Protein AF-A0A1X7TDP2-F1 (afdb_monomer)

Mean predicted aligned error: 13.38 Å

pLDDT: mean 70.48, std 20.82, range [27.62, 94.5]

Organism: Amphimedon queenslandica (NCBI:txid400682)

InterPro domains:
  IPR001019 Guanine nucleotide binding protein, alpha subunit [PF00503] (13-156)
  IPR001019 Guanine nucleotide binding protein, alpha subunit [PR00318] (9-24)
  IPR001019 Guanine nucleotide binding protein, alpha subunit [PR00318] (126-148)
  IPR001019 Guanine nucleotide binding protein, alpha subunit [PS51882] (1-156)
  IPR001019 Guanine nucleotide binding protein, alpha subunit [PTHR10218] (13-156)
  IPR001019 Guanine nucleotide binding protein, alpha subunit [SM00275] (8-156)
  IPR011025 G protein alpha subunit, helical insertion [G3DSA:1.10.400.10] (36-139)
  IPR011025 G protein alpha subunit, helical insertion [SSF47895] (34-138)
  IPR027417 P-loop containing nucleoside triphosphate hydrolase [G3DSA:3.40.50.300] (14-156)

Radius of gyration: 19.66 Å; Cα contacts (8 Å, |Δi|>4): 90; chains: 1; bounding box: 43×38×68 Å

Secondary structure (DSSP, 8-state):
-----PPP--S--SS-TTSHHHHHHHHHHHHHHHHHHHHHHHHHHHHHHHHHS-S-TT-HHHHHHHHHHHTT---SSPPHHHHHHHHHHHH-HHHHHHHHTGGGTT--TTHHHHHHTHHHHT-TT----HHHHHHHGGG--S--------------

Foldseek 3Di:
DDDDDPDDPDPPPDDDPDPDVLVVVQVVLLQLLQVVLLVLLLVLLVCLCPPVVPPPPPLVLSVVSVVCVVVVHDCVPPDPSNLVSLLVCLPDPSSVVSVVVCVVPPRDPCNVVSSVCSVLSNDPPRGDDPVSVVSSVPDDPDPPDDDDPPPDDDDD

Sequence (156 aa):
MVSYTPPLSHDMISAGESGKSTFVKQMNVSYTLYPTTFTYMSHVMHIHTHWLHDVDVHNAEAMMLFEITARNQDTDPFTPQLQAAMKRLWLDPGVQYCFKRSSEYQLNDSAKYYLDSIDRIADKRYIPSEQDILRTRVKSTGIVEYEFDKQGLHFR

Nearest PDB structures (foldseek):
  7fii-assembly1_A  TM=7.468E-01  e=2.473E-07  Bos taurus
  7l0s-assembly1_A  TM=7.636E-01  e=1.696E-06  Homo sapiens
  2ihb-assembly1_A  TM=6.510E-01  e=7.376E-07  Homo sapiens
  1got-assembly1_A  TM=7.112E-01  e=5.615E-06  Bos taurus
  1tnd-assembly1_A  TM=7.237E-01  e=8.082E-06  Bos taurus

Structure (mmCIF, N/CA/C/O backbone):
data_AF-A0A1X7TDP2-F1
#
_entry.id   AF-A0A1X7TDP2-F1
#
loop_
_atom_site.group_PDB
_atom_site.id
_atom_site.type_symbol
_atom_site.label_atom_id
_atom_site.label_alt_id
_atom_site.label_comp_id
_atom_site.label_asym_id
_atom_site.label_entity_id
_atom_site.label_seq_id
_atom_site.pdbx_PDB_ins_code
_atom_site.Cartn_x
_atom_site.Cartn_y
_atom_site.Cartn_z
_atom_site.occupancy
_atom_site.B_iso_or_equiv
_atom_site.auth_seq_id
_atom_site.auth_comp_id
_atom_site.auth_asym_id
_atom_site.auth_atom_id
_atom_site.pdbx_PDB_model_num
ATOM 1 N N . MET A 1 1 ? 7.384 27.679 19.284 1.00 35.72 1 MET A N 1
ATOM 2 C CA . MET A 1 1 ? 7.201 26.270 19.689 1.00 35.72 1 MET A CA 1
ATOM 3 C C . MET A 1 1 ? 5.702 26.071 19.842 1.00 35.72 1 MET A C 1
ATOM 5 O O . MET A 1 1 ? 5.141 26.561 20.809 1.00 35.72 1 MET A O 1
ATOM 9 N N . VAL A 1 2 ? 5.022 25.557 18.816 1.00 27.62 2 VAL A N 1
ATOM 10 C CA . VAL A 1 2 ? 3.555 25.437 18.836 1.00 27.62 2 VAL A CA 1
ATOM 11 C C . VAL A 1 2 ? 3.221 24.108 19.502 1.00 27.62 2 VAL A C 1
ATOM 13 O O . VAL A 1 2 ? 3.392 23.051 18.906 1.00 27.62 2 VAL A O 1
ATOM 16 N N . SER A 1 3 ? 2.834 24.168 20.773 1.00 29.78 3 SER A N 1
ATOM 17 C CA . SER A 1 3 ? 2.293 23.039 21.523 1.00 29.78 3 SER A CA 1
ATOM 18 C C . SER A 1 3 ? 0.877 22.753 21.028 1.00 29.78 3 SER A C 1
ATOM 20 O O . SER A 1 3 ? -0.016 23.580 21.204 1.00 29.78 3 SER A O 1
ATOM 22 N N . TYR A 1 4 ? 0.675 21.603 20.394 1.00 30.92 4 TYR A N 1
ATOM 23 C CA . TYR A 1 4 ? -0.656 21.107 20.066 1.00 30.92 4 TYR A CA 1
ATOM 24 C C . TYR A 1 4 ? -1.249 20.438 21.311 1.00 30.92 4 TYR A C 1
ATOM 26 O O . TYR A 1 4 ? -0.819 19.357 21.708 1.00 30.92 4 TYR A O 1
ATOM 34 N N . THR A 1 5 ? -2.206 21.102 21.955 1.00 31.38 5 THR A N 1
ATOM 35 C CA . THR A 1 5 ? -3.048 20.518 23.005 1.00 31.38 5 THR A CA 1
ATOM 36 C C . THR A 1 5 ? -4.290 19.931 22.330 1.00 31.38 5 THR A C 1
ATOM 38 O O . THR A 1 5 ? -5.087 20.701 21.789 1.00 31.38 5 THR A O 1
ATOM 41 N N . PRO A 1 6 ? -4.482 18.600 22.309 1.00 35.19 6 PRO A N 1
ATOM 42 C CA . PRO A 1 6 ? -5.710 18.023 21.775 1.00 35.19 6 PRO A CA 1
ATOM 43 C C . PRO A 1 6 ? -6.911 18.438 22.647 1.00 35.19 6 PRO A C 1
ATOM 45 O O . PRO A 1 6 ? -6.756 18.601 23.862 1.00 35.19 6 PRO A O 1
ATOM 48 N N . PRO A 1 7 ? -8.105 18.636 22.059 1.00 35.66 7 PRO A N 1
ATOM 49 C CA . PRO A 1 7 ? -9.279 19.074 22.801 1.00 35.66 7 PRO A CA 1
ATOM 50 C C . PRO A 1 7 ? -9.675 18.041 23.865 1.00 35.66 7 PRO A C 1
ATOM 52 O O . PRO A 1 7 ? -9.842 16.854 23.582 1.00 35.66 7 PRO A O 1
ATOM 55 N N . LEU A 1 8 ? -9.800 18.527 25.102 1.00 38.62 8 LEU A N 1
ATOM 56 C CA . LEU A 1 8 ? -10.185 17.768 26.286 1.00 38.62 8 LEU A CA 1
ATOM 57 C C . LEU A 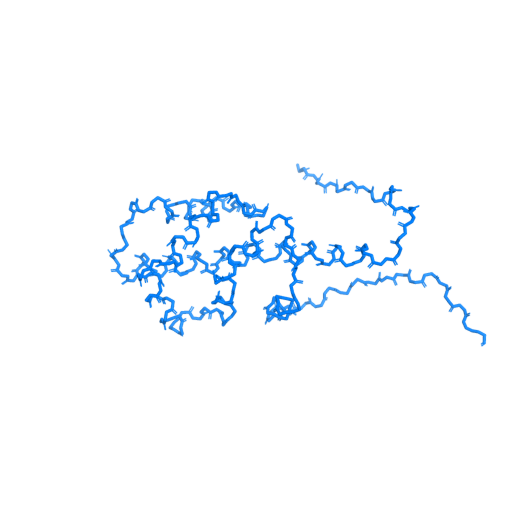1 8 ? -11.554 17.102 26.093 1.00 38.62 8 LEU A C 1
ATOM 59 O O . LEU A 1 8 ? -12.554 17.733 25.756 1.00 38.62 8 LEU A O 1
ATOM 63 N N . SER A 1 9 ? -11.558 15.804 26.360 1.00 46.28 9 SER A N 1
ATOM 64 C CA . SER A 1 9 ? -12.634 14.821 26.285 1.00 46.28 9 SER A CA 1
ATOM 65 C C . SER A 1 9 ? -13.740 15.026 27.330 1.00 46.28 9 SER A C 1
ATOM 67 O O . SER A 1 9 ? -14.020 14.114 28.109 1.00 46.28 9 SER A O 1
ATOM 69 N N . HIS A 1 10 ? -14.349 16.211 27.397 1.00 41.06 10 HIS A N 1
ATOM 70 C CA . HIS A 1 10 ? -15.305 16.527 28.466 1.00 41.06 10 HIS A CA 1
ATOM 71 C C . HIS A 1 10 ? -16.790 16.295 28.119 1.00 41.06 10 HIS A C 1
ATOM 73 O O . HIS A 1 10 ? -17.603 16.232 29.035 1.00 41.06 10 HIS A O 1
ATOM 79 N N . ASP A 1 11 ? -17.141 16.048 26.847 1.00 38.84 11 ASP A N 1
ATOM 80 C CA . ASP A 1 11 ? -18.548 15.989 26.388 1.00 38.84 11 ASP A CA 1
ATOM 81 C C . ASP A 1 11 ? -19.015 14.628 25.831 1.00 38.84 11 ASP A C 1
ATOM 83 O O . ASP A 1 11 ? -19.955 14.555 25.042 1.00 38.84 11 ASP A O 1
ATOM 87 N N . MET A 1 12 ? -18.410 13.506 26.238 1.00 38.12 12 MET A N 1
ATOM 88 C CA . MET A 1 12 ? -18.854 12.176 25.770 1.00 38.12 12 MET A CA 1
ATOM 89 C C . MET A 1 12 ? -19.239 11.188 26.877 1.00 38.12 12 MET A C 1
ATOM 91 O O . MET A 1 12 ? -19.168 9.967 26.697 1.00 38.12 12 MET A O 1
ATOM 95 N N . ILE A 1 13 ? -19.720 11.717 28.005 1.00 45.84 13 ILE A N 1
ATOM 96 C CA . ILE A 1 13 ? -20.329 10.937 29.091 1.00 45.84 13 ILE A CA 1
ATOM 97 C C . ILE A 1 13 ? -21.852 11.133 29.071 1.00 45.84 13 ILE A C 1
ATOM 99 O O . ILE A 1 13 ? -22.451 11.660 29.999 1.00 45.84 13 ILE A O 1
ATOM 103 N N . SER A 1 14 ? -22.513 10.695 28.001 1.00 37.16 14 SER A N 1
ATOM 104 C CA . SER A 1 14 ? -23.880 10.185 28.137 1.00 37.16 14 SER A CA 1
ATOM 105 C C . SER A 1 14 ? -24.145 9.098 27.093 1.00 37.16 14 SER A C 1
ATOM 107 O O . SER A 1 14 ? -23.757 9.226 25.936 1.00 37.16 14 SER A O 1
ATOM 109 N N . ALA A 1 15 ? -24.743 8.001 27.565 1.00 40.19 15 ALA A N 1
ATOM 110 C CA . ALA A 1 15 ? -25.272 6.847 26.832 1.00 40.19 15 ALA A CA 1
ATOM 111 C C . ALA A 1 15 ? -24.300 6.046 25.924 1.00 40.19 15 ALA A C 1
ATOM 113 O O . ALA A 1 15 ? -23.860 6.484 24.867 1.00 40.19 15 ALA A O 1
ATOM 114 N N . GLY A 1 16 ? -24.021 4.793 26.312 1.00 37.09 16 GLY A N 1
ATOM 115 C CA . GLY A 1 16 ? -23.478 3.756 25.420 1.00 37.09 16 GLY A CA 1
ATOM 116 C C . GLY A 1 16 ? -22.055 3.305 25.757 1.00 37.09 16 GLY A C 1
ATOM 117 O O . GLY A 1 16 ? -21.083 3.698 25.104 1.00 37.09 16 GLY A O 1
ATOM 118 N N . GLU A 1 17 ? -21.923 2.483 26.794 1.00 42.91 17 GLU A N 1
ATOM 119 C CA . GLU A 1 17 ? -20.719 1.714 27.116 1.00 42.91 17 GLU A CA 1
ATOM 120 C C . GLU A 1 17 ? -20.605 0.501 26.173 1.00 42.91 17 GLU A C 1
ATOM 122 O O . GLU A 1 17 ? -21.169 -0.552 26.439 1.00 42.91 17 GLU A O 1
ATOM 127 N N . SER A 1 18 ? -19.904 0.646 25.043 1.00 44.62 18 SER A N 1
ATOM 128 C CA . SER A 1 18 ? -19.358 -0.496 24.268 1.00 44.62 18 SER A CA 1
ATOM 129 C C . SER A 1 18 ? -18.352 -0.085 23.181 1.00 44.62 18 SER A C 1
ATOM 131 O O . SER A 1 18 ? -17.504 -0.885 22.795 1.00 44.62 18 SER A O 1
ATOM 133 N N . GLY A 1 19 ? -18.401 1.164 22.696 1.00 38.41 19 GLY A N 1
ATOM 134 C CA . GLY A 1 19 ? -17.628 1.585 21.515 1.00 38.41 19 GLY A CA 1
ATOM 135 C C . GLY A 1 19 ? -16.415 2.488 21.759 1.00 38.41 19 GLY A C 1
ATOM 136 O O . GLY A 1 19 ? -15.548 2.566 20.900 1.00 38.41 19 GLY A O 1
ATOM 137 N N . LYS A 1 20 ? -16.308 3.171 22.907 1.00 43.03 20 LYS A N 1
ATOM 138 C CA . LYS A 1 20 ? -15.343 4.281 23.087 1.00 43.03 20 LYS A CA 1
ATOM 139 C C . LYS A 1 20 ? -13.880 3.820 23.166 1.00 43.03 20 LYS A C 1
ATOM 141 O O . LYS A 1 20 ? -13.021 4.376 22.493 1.00 43.03 20 LYS A O 1
ATOM 146 N N . SER A 1 21 ? -13.599 2.763 23.934 1.00 47.28 21 SER A N 1
ATOM 147 C CA . SER A 1 21 ? -12.245 2.188 24.029 1.00 47.28 21 SER A CA 1
ATOM 148 C C . SER A 1 21 ? -11.833 1.486 22.726 1.00 47.28 21 SER A C 1
ATOM 150 O O . SER A 1 21 ? -10.671 1.526 22.327 1.00 47.28 21 SER A O 1
ATOM 152 N N . THR A 1 22 ? -12.803 0.897 22.021 1.00 49.34 22 THR A N 1
ATOM 153 C CA . THR A 1 22 ? -12.618 0.284 20.701 1.00 49.34 22 THR A CA 1
ATOM 154 C C . THR A 1 22 ? -12.311 1.340 19.645 1.00 49.34 22 THR A C 1
ATOM 156 O O . THR A 1 22 ? -11.360 1.168 18.898 1.00 49.34 22 THR A O 1
ATOM 159 N N . PHE A 1 23 ? -13.028 2.464 19.643 1.00 48.31 23 PHE A N 1
ATOM 160 C CA . PHE A 1 23 ? -12.812 3.582 18.725 1.00 48.31 23 PHE A CA 1
ATOM 161 C C . PHE A 1 23 ? -11.424 4.211 18.894 1.00 48.31 23 PHE A C 1
ATOM 163 O O . PHE A 1 23 ? -10.714 4.381 17.912 1.00 48.31 23 PHE A O 1
ATOM 170 N N . VAL A 1 24 ? -10.978 4.460 20.132 1.00 53.62 24 VAL A N 1
ATOM 171 C CA . VAL A 1 24 ? -9.621 4.982 20.396 1.00 53.62 24 VAL A CA 1
ATOM 172 C C . VAL A 1 24 ? -8.539 3.981 19.966 1.00 53.62 24 VAL A C 1
ATOM 174 O O . VAL A 1 24 ? -7.550 4.364 19.343 1.00 53.62 24 VAL A O 1
ATOM 177 N N . LYS A 1 25 ? -8.732 2.680 20.226 1.00 53.78 25 LYS A N 1
ATOM 178 C CA . LYS A 1 25 ? -7.816 1.632 19.739 1.00 53.78 25 LYS A CA 1
ATOM 179 C C . LYS A 1 25 ? -7.807 1.537 18.210 1.00 53.78 25 LYS A C 1
ATOM 181 O O . LYS A 1 25 ? -6.741 1.368 17.631 1.00 53.78 25 LYS A O 1
ATOM 186 N N . GLN A 1 26 ? -8.966 1.653 17.565 1.00 54.22 26 GLN A N 1
ATOM 187 C CA . GLN A 1 26 ? -9.113 1.626 16.107 1.00 54.22 26 GLN A CA 1
ATOM 188 C C . GLN A 1 26 ? -8.453 2.842 15.458 1.00 54.22 26 GLN A C 1
ATOM 190 O O . GLN A 1 26 ? -7.702 2.666 14.504 1.00 54.22 26 GLN A O 1
ATOM 195 N N . MET A 1 27 ? -8.656 4.039 16.018 1.00 57.72 27 MET A N 1
ATOM 196 C CA . MET A 1 27 ? -7.963 5.257 15.598 1.00 57.72 27 MET A CA 1
ATOM 197 C C . MET A 1 27 ? -6.448 5.044 15.640 1.00 57.72 27 MET A C 1
ATOM 199 O O . MET A 1 27 ? -5.798 5.183 14.610 1.00 57.72 27 MET A O 1
ATOM 203 N N . ASN A 1 28 ? -5.892 4.596 16.772 1.00 63.97 28 ASN A N 1
ATOM 204 C CA . ASN A 1 28 ? -4.446 4.370 16.916 1.00 63.97 28 ASN A CA 1
ATOM 205 C C . ASN A 1 28 ? -3.872 3.367 15.899 1.00 63.97 28 ASN A C 1
ATOM 207 O O . ASN A 1 28 ? -2.739 3.522 15.440 1.00 63.97 28 ASN A O 1
ATOM 211 N N . VAL A 1 29 ? -4.641 2.336 15.541 1.00 69.50 29 VAL A N 1
ATOM 212 C CA . VAL A 1 29 ? -4.211 1.346 14.547 1.00 69.50 29 VAL A CA 1
ATOM 213 C C . VAL A 1 29 ? -4.230 1.950 13.144 1.00 69.50 29 VAL A C 1
ATOM 215 O O . VAL A 1 29 ? -3.233 1.831 12.440 1.00 69.50 29 VAL A O 1
ATOM 218 N N . SER A 1 30 ? -5.289 2.665 12.754 1.00 69.12 30 SER A N 1
ATOM 219 C CA . SER A 1 30 ? -5.348 3.350 11.454 1.00 69.12 30 SER A CA 1
ATOM 220 C C . SER A 1 30 ? -4.212 4.369 11.284 1.00 69.12 30 SER A C 1
ATOM 222 O O . SER A 1 30 ? -3.515 4.303 10.271 1.00 69.12 30 SER A O 1
ATOM 224 N N . TYR A 1 31 ? -3.919 5.177 12.317 1.00 71.88 31 TYR A N 1
ATOM 225 C CA . TYR A 1 31 ? -2.769 6.103 12.347 1.00 71.88 31 TYR A CA 1
ATOM 226 C C . TYR A 1 31 ? -1.423 5.410 12.110 1.00 71.88 31 TYR A C 1
ATOM 228 O O . TYR A 1 31 ? -0.484 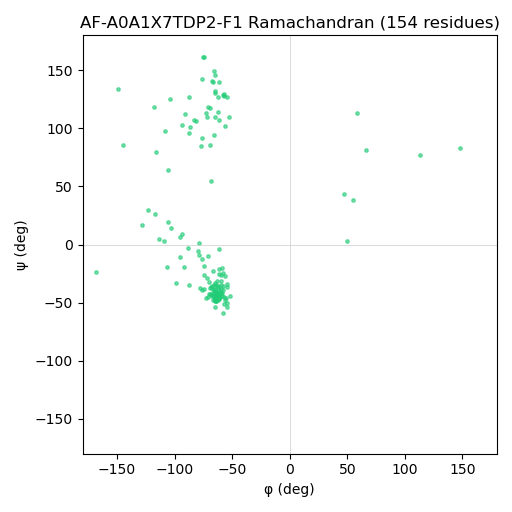6.019 11.607 1.00 71.88 31 TYR A O 1
ATOM 236 N N . THR A 1 32 ? -1.313 4.126 12.451 1.00 78.00 32 THR A N 1
ATOM 237 C CA . THR A 1 32 ? -0.102 3.335 12.201 1.00 78.00 32 THR A CA 1
ATOM 238 C C . THR A 1 32 ? -0.117 2.703 10.805 1.00 78.00 32 THR A C 1
ATOM 240 O O . THR A 1 32 ? 0.924 2.579 10.157 1.00 78.00 32 THR A O 1
ATOM 243 N N . LEU A 1 33 ? -1.289 2.304 10.309 1.00 83.81 33 LEU A N 1
ATOM 244 C CA . LEU A 1 33 ? -1.437 1.556 9.062 1.00 83.81 33 LEU A CA 1
ATOM 245 C C . LEU A 1 33 ? -1.234 2.404 7.807 1.00 83.81 33 LEU A C 1
ATOM 247 O O . LEU A 1 33 ? -0.607 1.911 6.868 1.00 83.81 33 LEU A O 1
ATOM 251 N N . TYR A 1 34 ? -1.703 3.656 7.784 1.00 84.94 34 TYR A N 1
ATOM 252 C CA . TYR A 1 34 ? -1.463 4.566 6.656 1.00 84.94 34 TYR A CA 1
ATOM 253 C C . TYR A 1 34 ? 0.037 4.769 6.377 1.00 84.94 34 TYR A C 1
ATOM 255 O O . TYR A 1 34 ? 0.497 4.371 5.301 1.00 84.94 34 TYR A O 1
ATOM 263 N N . PRO A 1 35 ? 0.849 5.268 7.332 1.00 84.56 35 PRO A N 1
ATOM 264 C CA . PRO A 1 35 ? 2.274 5.474 7.093 1.00 84.56 35 PRO A CA 1
ATOM 265 C C . PRO A 1 35 ? 3.018 4.157 6.845 1.00 84.56 35 PRO A C 1
ATOM 267 O O . PRO A 1 35 ? 3.942 4.125 6.035 1.00 84.56 35 PRO A O 1
ATOM 270 N N . THR A 1 36 ? 2.601 3.050 7.469 1.00 86.00 36 THR A N 1
ATOM 271 C CA . THR A 1 36 ? 3.209 1.728 7.233 1.00 86.00 36 THR A CA 1
ATOM 272 C C . THR A 1 36 ? 2.977 1.250 5.798 1.00 86.00 36 THR A C 1
ATOM 274 O O . THR A 1 36 ? 3.920 0.858 5.110 1.00 86.00 36 THR A O 1
ATOM 277 N N . THR A 1 37 ? 1.734 1.329 5.316 1.00 82.50 37 THR A N 1
ATOM 278 C CA . THR A 1 37 ? 1.368 0.914 3.952 1.00 82.50 37 THR A CA 1
ATO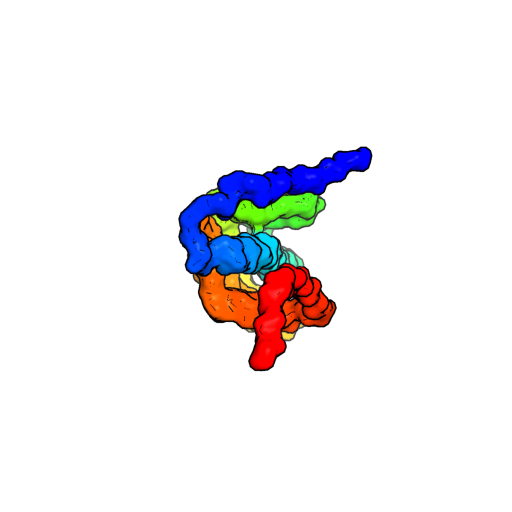M 279 C C . THR A 1 37 ? 2.059 1.798 2.915 1.00 82.50 37 THR A C 1
ATOM 281 O O . THR A 1 37 ? 2.581 1.292 1.921 1.00 82.50 37 THR A O 1
ATOM 284 N N . PHE A 1 38 ? 2.131 3.108 3.176 1.00 88.69 38 PHE A N 1
ATOM 285 C CA . PHE A 1 38 ? 2.884 4.048 2.349 1.00 88.69 38 PHE A CA 1
ATOM 286 C C . PHE A 1 38 ? 4.379 3.710 2.316 1.00 88.69 38 PHE A C 1
ATOM 288 O O . PHE A 1 38 ? 4.957 3.615 1.238 1.00 88.69 38 PHE A O 1
ATOM 295 N N . THR A 1 39 ? 4.991 3.440 3.472 1.00 87.75 39 THR A N 1
ATOM 296 C CA . THR A 1 39 ? 6.419 3.096 3.574 1.00 87.75 39 THR A CA 1
ATOM 297 C C . THR A 1 39 ? 6.759 1.847 2.764 1.00 87.75 39 THR A C 1
ATOM 299 O O . THR A 1 39 ? 7.762 1.835 2.052 1.00 87.75 39 THR A O 1
ATOM 302 N N . TYR A 1 40 ? 5.913 0.811 2.807 1.00 89.38 40 TYR A N 1
ATOM 303 C CA . TYR A 1 40 ? 6.118 -0.381 1.982 1.00 89.38 40 TYR A CA 1
ATOM 304 C C . TYR A 1 40 ? 6.083 -0.066 0.491 1.00 89.38 40 TYR A C 1
ATOM 306 O O . TYR A 1 40 ? 6.967 -0.516 -0.236 1.00 89.38 40 TYR A O 1
ATOM 314 N N . MET A 1 41 ? 5.118 0.737 0.040 1.00 88.44 41 MET A N 1
ATOM 315 C CA . MET A 1 41 ? 5.060 1.154 -1.359 1.00 88.44 41 MET A CA 1
ATOM 316 C C . MET A 1 41 ? 6.298 1.977 -1.746 1.00 88.44 41 MET A C 1
ATOM 318 O O . MET A 1 41 ? 6.950 1.659 -2.736 1.00 88.44 41 MET A O 1
ATOM 322 N N . SER A 1 42 ? 6.684 2.975 -0.946 1.00 87.00 42 SER A N 1
ATOM 323 C CA . SER A 1 42 ? 7.868 3.804 -1.208 1.00 87.00 42 SER A CA 1
ATOM 324 C C . SER A 1 42 ? 9.161 2.988 -1.263 1.00 87.00 42 SER A C 1
ATOM 326 O O . SER A 1 42 ? 10.002 3.239 -2.124 1.00 87.00 42 SER A O 1
ATOM 328 N N . HIS A 1 43 ? 9.316 1.974 -0.405 1.00 85.81 43 HIS A N 1
ATOM 329 C CA . HIS A 1 43 ? 10.462 1.063 -0.454 1.00 85.81 43 HIS A CA 1
ATOM 330 C C . HIS A 1 43 ? 10.494 0.256 -1.754 1.00 85.81 43 HIS A C 1
ATOM 332 O O . HIS A 1 43 ? 11.531 0.219 -2.417 1.00 85.81 43 HIS A O 1
ATOM 338 N N . VAL A 1 44 ? 9.369 -0.353 -2.150 1.00 85.62 44 VAL A N 1
ATOM 339 C CA . VAL A 1 44 ? 9.293 -1.105 -3.414 1.00 85.62 44 VAL A CA 1
ATOM 340 C C . VAL A 1 44 ? 9.580 -0.181 -4.600 1.00 85.62 44 VAL A C 1
ATOM 342 O O . VAL A 1 44 ? 10.327 -0.565 -5.495 1.00 85.62 44 VAL A O 1
ATOM 345 N N . MET A 1 45 ? 9.079 1.056 -4.575 1.00 85.00 45 MET A N 1
ATOM 346 C CA . MET A 1 45 ? 9.335 2.048 -5.622 1.00 85.00 45 MET A CA 1
ATOM 347 C C . MET A 1 45 ? 10.793 2.496 -5.691 1.00 85.00 45 MET A C 1
ATOM 349 O O . MET A 1 45 ? 11.321 2.652 -6.788 1.00 85.00 45 MET A O 1
ATOM 353 N N . HIS A 1 46 ? 11.461 2.679 -4.553 1.00 83.06 46 HIS A N 1
ATOM 354 C CA . HIS A 1 46 ? 12.884 3.017 -4.528 1.00 83.06 46 HIS A CA 1
ATOM 355 C C . HIS A 1 46 ? 13.744 1.884 -5.103 1.00 83.06 46 HIS A C 1
ATOM 357 O O . HIS A 1 46 ? 14.693 2.128 -5.845 1.00 83.06 46 HIS A O 1
ATOM 363 N N . ILE A 1 47 ? 13.383 0.631 -4.810 1.00 80.31 47 ILE A N 1
ATOM 364 C CA . ILE A 1 47 ? 14.031 -0.540 -5.411 1.00 80.31 47 ILE A CA 1
ATOM 365 C C . ILE A 1 47 ? 13.771 -0.563 -6.919 1.00 80.31 47 ILE A C 1
ATOM 367 O O . ILE A 1 47 ? 14.707 -0.735 -7.695 1.00 80.31 47 ILE A O 1
ATOM 371 N N . HIS A 1 48 ? 12.522 -0.346 -7.331 1.00 78.94 48 HIS A N 1
ATOM 372 C CA . HIS A 1 48 ? 12.119 -0.308 -8.733 1.00 78.94 48 HIS A CA 1
ATOM 373 C C . HIS A 1 48 ? 12.950 0.710 -9.528 1.00 78.94 48 HIS A C 1
ATOM 375 O O . HIS A 1 48 ? 13.564 0.348 -10.531 1.00 78.94 48 HIS A O 1
ATOM 381 N N . THR A 1 49 ? 13.063 1.952 -9.040 1.00 76.31 49 THR A N 1
ATOM 382 C CA . THR A 1 49 ? 13.824 3.016 -9.718 1.00 76.31 49 THR A CA 1
ATOM 383 C C . THR A 1 49 ? 15.325 2.787 -9.719 1.00 76.31 49 THR A C 1
ATOM 385 O O . THR A 1 49 ? 15.979 3.089 -10.717 1.00 76.31 49 THR A O 1
ATOM 388 N N . HIS A 1 50 ? 15.883 2.252 -8.633 1.00 73.38 50 HIS A N 1
ATOM 389 C CA . HIS A 1 50 ? 17.326 2.065 -8.520 1.00 73.38 50 HIS A CA 1
ATOM 390 C C . HIS A 1 50 ? 17.841 0.843 -9.293 1.00 73.38 50 HIS A C 1
ATOM 392 O O . HIS A 1 50 ? 18.926 0.903 -9.860 1.00 73.38 50 HIS A O 1
ATOM 398 N N . TRP A 1 51 ? 17.086 -0.261 -9.321 1.00 67.06 51 TRP A N 1
ATOM 399 C CA . TRP A 1 51 ? 17.585 -1.546 -9.827 1.00 67.06 51 TRP A CA 1
ATOM 400 C C . TRP A 1 51 ? 17.190 -1.863 -11.257 1.00 67.06 51 TRP A C 1
ATOM 402 O O . TRP A 1 51 ? 17.941 -2.554 -11.945 1.00 67.06 51 TRP A O 1
ATOM 412 N N . LEU A 1 52 ? 16.012 -1.426 -11.700 1.00 64.75 52 LEU A N 1
ATOM 413 C CA . LEU A 1 52 ? 15.554 -1.780 -13.037 1.00 64.75 52 LEU A CA 1
ATOM 414 C C . LEU A 1 52 ? 15.944 -0.747 -14.086 1.00 64.75 52 LEU A C 1
ATOM 416 O O . LEU A 1 52 ? 15.956 -1.115 -15.250 1.00 64.75 52 LEU A O 1
ATOM 420 N N . HIS A 1 53 ? 16.276 0.502 -13.720 1.00 61.69 53 HIS A N 1
ATOM 421 C CA . HIS A 1 53 ? 16.519 1.626 -14.652 1.00 61.69 53 HIS A CA 1
ATOM 422 C C . HIS A 1 53 ? 15.423 1.841 -15.729 1.00 61.69 53 HIS A C 1
ATOM 424 O O . HIS A 1 53 ? 15.549 2.739 -16.554 1.00 61.69 53 HIS A O 1
ATOM 430 N N . ASP A 1 54 ? 14.351 1.048 -15.685 1.00 55.00 54 ASP A N 1
ATOM 431 C CA . ASP A 1 54 ? 13.278 0.907 -16.676 1.00 55.00 54 ASP A CA 1
ATOM 432 C C . ASP A 1 54 ? 11.962 1.501 -16.156 1.00 55.00 54 ASP A C 1
ATOM 434 O O . ASP A 1 54 ? 10.912 1.442 -16.790 1.00 55.00 54 ASP A O 1
ATOM 438 N N . VAL A 1 55 ? 12.011 2.094 -14.960 1.00 54.72 55 VAL A N 1
ATOM 439 C CA . VAL A 1 55 ? 10.937 2.961 -14.495 1.00 54.72 55 VAL A CA 1
ATOM 440 C C . VAL A 1 55 ? 11.042 4.212 -15.323 1.00 54.72 55 VAL A C 1
ATOM 442 O O . VAL A 1 55 ? 12.045 4.924 -15.234 1.00 54.72 55 VAL A O 1
ATOM 445 N N . ASP A 1 56 ? 10.000 4.501 -16.086 1.00 61.41 56 ASP A N 1
ATOM 446 C CA . ASP A 1 56 ? 9.827 5.845 -16.589 1.00 61.41 56 ASP A CA 1
ATOM 447 C C . ASP A 1 56 ? 9.806 6.775 -15.368 1.00 61.41 56 ASP A C 1
ATOM 449 O O . ASP A 1 56 ? 8.837 6.831 -14.609 1.00 61.41 56 ASP A O 1
ATOM 453 N N . VAL A 1 57 ? 10.922 7.460 -15.118 1.00 54.88 57 VAL A N 1
ATOM 454 C CA . VAL A 1 57 ? 11.075 8.439 -14.036 1.00 54.88 57 VAL A CA 1
ATOM 455 C C . VAL A 1 57 ? 10.098 9.610 -14.202 1.00 54.88 57 VAL A C 1
ATOM 457 O O . VAL A 1 57 ? 10.035 10.481 -13.337 1.00 54.88 57 VAL A O 1
ATOM 460 N N . HIS A 1 58 ? 9.331 9.643 -15.300 1.00 58.75 58 HIS A N 1
ATOM 461 C CA . HIS A 1 58 ? 8.220 10.557 -15.553 1.00 58.75 58 HIS A CA 1
ATOM 462 C C . HIS A 1 58 ? 6.850 9.970 -15.184 1.00 58.75 58 HIS A C 1
ATOM 464 O O . HIS A 1 58 ? 5.825 10.613 -15.415 1.00 58.75 58 HIS A O 1
ATOM 470 N N . ASN A 1 59 ? 6.803 8.785 -14.570 1.00 77.69 59 ASN A N 1
ATOM 471 C CA . ASN A 1 59 ? 5.589 8.258 -13.966 1.00 77.69 59 ASN A CA 1
ATOM 472 C C . ASN A 1 59 ? 5.135 9.208 -12.840 1.00 77.69 59 ASN A C 1
ATOM 474 O O . ASN A 1 59 ? 5.757 9.300 -11.776 1.00 77.69 59 ASN A O 1
ATOM 478 N N . ALA A 1 60 ? 4.051 9.941 -13.098 1.00 84.25 60 ALA A N 1
ATOM 479 C CA . ALA A 1 60 ? 3.529 10.969 -12.205 1.00 84.25 60 ALA A CA 1
ATOM 480 C C . ALA A 1 60 ? 3.149 10.407 -10.824 1.00 84.25 60 ALA A C 1
ATOM 482 O O . ALA A 1 60 ? 3.283 11.095 -9.810 1.00 84.25 60 ALA A O 1
ATOM 483 N N . GLU A 1 61 ? 2.715 9.146 -10.763 1.00 87.81 61 GLU A N 1
ATOM 484 C CA . GLU A 1 61 ? 2.385 8.463 -9.515 1.00 87.81 61 GLU A CA 1
ATOM 485 C C . GLU A 1 61 ? 3.643 8.191 -8.683 1.00 87.81 61 GLU A C 1
ATOM 487 O O . GLU A 1 61 ? 3.645 8.439 -7.477 1.00 87.81 61 GLU A O 1
ATOM 492 N N . ALA A 1 62 ? 4.731 7.743 -9.314 1.00 85.75 62 ALA A N 1
ATOM 493 C CA . ALA A 1 62 ? 6.013 7.546 -8.642 1.00 85.75 62 ALA A CA 1
ATOM 494 C C . ALA A 1 62 ? 6.573 8.875 -8.105 1.00 85.75 62 ALA A C 1
ATOM 496 O O . ALA A 1 62 ? 7.010 8.945 -6.954 1.00 85.75 62 ALA A O 1
ATOM 497 N N . MET A 1 63 ? 6.499 9.945 -8.906 1.00 86.25 63 MET A N 1
ATOM 498 C CA . MET A 1 63 ? 6.931 11.286 -8.494 1.00 86.25 63 MET A CA 1
ATOM 499 C C . MET A 1 63 ? 6.154 11.790 -7.275 1.00 86.25 63 MET A C 1
ATOM 501 O O . MET A 1 63 ? 6.769 12.313 -6.348 1.00 86.25 63 MET A O 1
ATOM 505 N N . MET A 1 64 ? 4.835 11.574 -7.233 1.00 89.75 64 MET A N 1
ATOM 506 C CA . MET A 1 64 ? 4.007 11.929 -6.075 1.00 89.75 64 MET A CA 1
ATOM 507 C C . MET A 1 64 ? 4.501 11.244 -4.792 1.00 89.75 64 MET A C 1
ATOM 509 O O . MET A 1 64 ? 4.636 11.895 -3.757 1.00 89.75 64 MET A O 1
ATOM 513 N N . LEU A 1 65 ? 4.811 9.944 -4.844 1.00 88.06 65 LEU A N 1
ATOM 514 C CA . LEU A 1 65 ? 5.319 9.213 -3.679 1.00 88.06 65 LEU A CA 1
ATOM 515 C C . LEU A 1 65 ? 6.697 9.714 -3.232 1.00 88.06 65 LEU A C 1
ATOM 517 O O . LEU A 1 65 ? 6.937 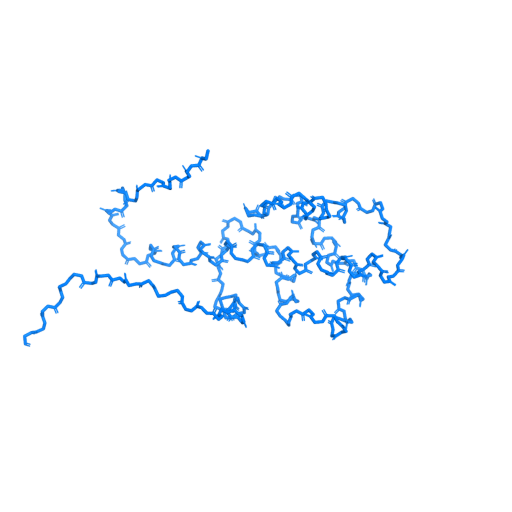9.864 -2.030 1.00 88.06 65 LEU A O 1
ATOM 521 N N . PHE A 1 66 ? 7.597 9.999 -4.177 1.00 86.69 66 PHE A N 1
ATOM 522 C CA . PHE A 1 66 ? 8.912 10.558 -3.860 1.00 86.69 66 PHE A CA 1
ATOM 523 C C . PHE A 1 66 ? 8.818 11.967 -3.275 1.00 86.69 66 PHE A C 1
ATOM 525 O O . PHE A 1 66 ? 9.540 12.272 -2.331 1.00 86.69 66 PHE A O 1
ATOM 532 N N . GLU A 1 67 ? 7.908 12.805 -3.770 1.00 87.75 67 GLU A N 1
ATOM 533 C CA . GLU A 1 67 ? 7.678 14.157 -3.256 1.00 87.75 67 GLU A CA 1
ATOM 534 C C . GLU A 1 67 ? 7.146 14.137 -1.817 1.00 87.75 67 GLU A C 1
ATOM 536 O O . GLU A 1 67 ? 7.679 14.839 -0.956 1.00 87.75 67 GLU A O 1
ATOM 541 N N . ILE A 1 68 ? 6.146 13.295 -1.535 1.00 86.88 68 ILE A N 1
ATOM 542 C CA . ILE A 1 68 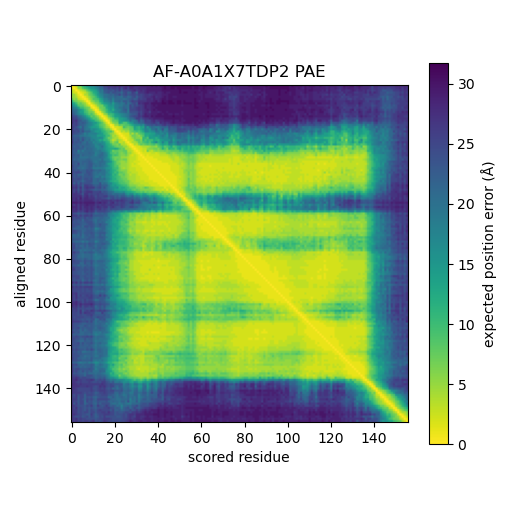? 5.578 13.124 -0.187 1.00 86.88 68 ILE A CA 1
ATOM 543 C C . ILE A 1 68 ? 6.652 12.621 0.783 1.00 86.88 68 ILE A C 1
ATOM 545 O O . ILE A 1 68 ? 6.786 13.150 1.888 1.00 86.88 68 ILE A O 1
ATOM 549 N N . THR A 1 69 ? 7.460 11.652 0.341 1.00 85.81 69 THR A N 1
ATOM 550 C CA . THR A 1 69 ? 8.571 11.094 1.125 1.00 85.81 69 THR A CA 1
ATOM 551 C C . THR A 1 69 ? 9.646 12.152 1.394 1.00 85.81 69 THR A C 1
ATOM 553 O O . THR A 1 69 ? 10.051 12.343 2.534 1.00 85.81 69 THR A O 1
ATOM 556 N N . ALA A 1 70 ? 10.080 12.892 0.368 1.00 85.19 70 ALA A N 1
ATOM 557 C CA . ALA A 1 70 ? 11.110 13.926 0.487 1.00 85.19 70 ALA A CA 1
ATOM 558 C C . ALA A 1 70 ? 10.684 15.084 1.400 1.00 85.19 70 ALA A C 1
ATOM 560 O O . ALA A 1 70 ? 11.519 15.696 2.065 1.00 85.19 70 ALA A O 1
ATOM 561 N N . ARG A 1 71 ? 9.383 15.388 1.440 1.00 86.38 71 ARG A N 1
ATOM 562 C CA . ARG A 1 71 ? 8.819 16.433 2.300 1.00 86.38 71 ARG A CA 1
ATOM 563 C C . ARG A 1 71 ? 8.423 15.946 3.693 1.00 86.38 71 ARG A C 1
ATOM 565 O O . ARG A 1 71 ? 7.998 16.780 4.487 1.00 86.38 71 ARG A O 1
ATOM 572 N N . ASN A 1 72 ? 8.552 14.648 3.989 1.00 80.00 72 ASN A N 1
ATOM 573 C CA . ASN A 1 72 ? 8.032 14.026 5.212 1.00 80.00 72 ASN A CA 1
ATOM 574 C C . ASN A 1 72 ? 6.574 14.437 5.491 1.00 80.00 72 ASN A C 1
ATOM 576 O O . ASN A 1 72 ? 6.229 14.822 6.607 1.00 80.00 72 ASN A O 1
ATOM 580 N N . GLN A 1 73 ? 5.738 14.438 4.450 1.00 82.88 73 GLN A N 1
ATOM 581 C CA . GLN A 1 73 ? 4.334 14.824 4.575 1.00 82.88 73 GLN A CA 1
ATOM 582 C C . GLN A 1 73 ? 3.511 13.710 5.224 1.00 82.88 73 GLN A C 1
ATOM 584 O O . GLN A 1 73 ? 3.712 12.530 4.931 1.00 82.88 73 GLN A O 1
ATOM 589 N N . ASP A 1 74 ? 2.548 14.103 6.061 1.00 78.81 74 ASP A N 1
ATOM 590 C CA . ASP A 1 74 ? 1.575 13.173 6.625 1.00 78.81 74 ASP A CA 1
ATOM 591 C C . ASP A 1 74 ? 0.744 12.524 5.518 1.00 78.81 74 ASP A C 1
ATOM 593 O O . ASP A 1 74 ? 0.327 13.162 4.548 1.00 78.81 74 ASP A O 1
ATOM 597 N N . THR A 1 75 ? 0.497 11.228 5.687 1.00 81.69 75 THR A N 1
ATOM 598 C CA . THR A 1 75 ? -0.260 10.406 4.735 1.00 81.69 75 THR A CA 1
ATOM 599 C C . THR A 1 75 ? -1.588 9.922 5.311 1.00 81.69 75 THR A C 1
ATOM 601 O O . THR A 1 75 ? -2.290 9.167 4.648 1.00 81.69 75 THR A O 1
ATOM 604 N N . ASP A 1 76 ? -1.952 10.357 6.522 1.00 81.25 76 ASP A N 1
ATOM 605 C CA . ASP A 1 76 ? -3.203 9.980 7.181 1.00 81.25 76 ASP A CA 1
ATOM 606 C C . ASP A 1 76 ? -4.252 11.113 7.145 1.00 81.25 76 ASP A C 1
ATOM 608 O O . ASP A 1 76 ? -3.972 12.217 7.625 1.00 81.25 76 ASP A O 1
ATOM 612 N N . PRO A 1 77 ? -5.472 10.854 6.637 1.00 82.69 77 PRO A N 1
ATOM 613 C CA . PRO A 1 77 ? -5.840 9.690 5.827 1.00 82.69 77 PRO A CA 1
ATOM 614 C C . PRO A 1 77 ? -5.278 9.835 4.411 1.00 82.69 77 PRO A C 1
ATOM 616 O O . PRO A 1 77 ? -4.987 10.946 3.957 1.00 82.69 77 PRO A O 1
ATOM 619 N N . PHE A 1 78 ? -5.179 8.731 3.666 1.00 86.62 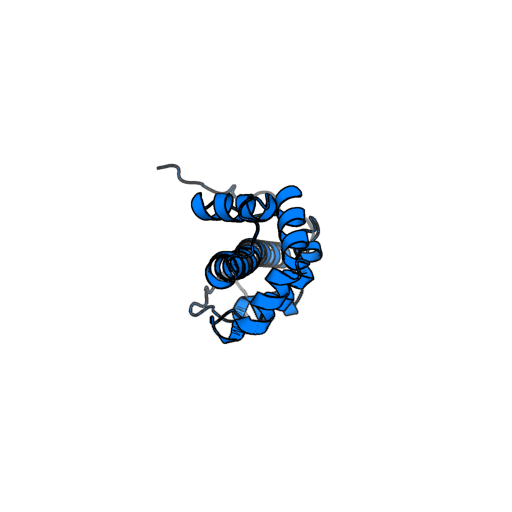78 PHE A N 1
ATOM 620 C CA . PHE A 1 78 ? -4.759 8.822 2.268 1.00 86.62 78 PHE A CA 1
ATOM 621 C C . PHE A 1 78 ? -5.690 9.749 1.483 1.00 86.62 78 PHE A C 1
ATOM 623 O O . PHE A 1 78 ? -6.915 9.599 1.489 1.00 86.62 78 PHE A O 1
ATOM 630 N N . THR A 1 79 ? -5.100 10.697 0.754 1.00 90.69 79 THR A N 1
ATOM 631 C CA . THR A 1 79 ? -5.863 11.476 -0.221 1.00 90.69 79 THR A CA 1
ATOM 632 C C . THR A 1 79 ? -6.334 10.548 -1.348 1.00 90.69 79 THR A C 1
ATOM 634 O O . THR A 1 79 ? -5.632 9.588 -1.682 1.00 90.69 79 THR A O 1
ATOM 637 N N . PRO A 1 80 ? -7.490 10.810 -1.987 1.00 90.25 80 PRO A N 1
ATOM 638 C CA . PRO A 1 80 ? -7.963 9.988 -3.106 1.00 90.25 80 PRO A CA 1
ATOM 639 C C . PRO A 1 80 ? -6.929 9.853 -4.234 1.00 90.25 80 PRO A C 1
ATOM 641 O O . PRO A 1 80 ? -6.817 8.805 -4.867 1.00 90.25 80 PRO A O 1
ATOM 644 N N . GLN A 1 81 ? -6.147 10.911 -4.462 1.00 91.31 81 GLN A N 1
ATOM 645 C CA . GLN A 1 81 ? -5.064 10.941 -5.439 1.00 91.31 81 GLN A CA 1
ATOM 646 C C . GLN A 1 81 ? -3.923 10.004 -5.034 1.00 91.31 81 GLN A C 1
ATOM 648 O O . GLN A 1 81 ? -3.492 9.194 -5.854 1.00 91.31 81 GLN A O 1
ATOM 653 N N . LEU A 1 82 ? -3.485 10.063 -3.770 1.00 90.56 82 LEU A N 1
ATOM 654 C CA . LEU A 1 82 ? -2.442 9.185 -3.240 1.00 90.56 82 LEU A CA 1
ATOM 655 C C . LEU A 1 82 ? -2.883 7.717 -3.259 1.00 90.56 82 LEU A C 1
ATOM 657 O O . LEU A 1 82 ? -2.137 6.861 -3.727 1.00 90.56 82 LEU A O 1
ATOM 661 N N . GLN A 1 83 ? -4.116 7.425 -2.838 1.00 92.00 83 GLN A N 1
ATOM 662 C CA . GLN A 1 83 ? -4.686 6.078 -2.912 1.00 92.00 83 GLN A CA 1
ATOM 663 C C . GLN A 1 83 ? -4.664 5.547 -4.353 1.00 92.00 83 GLN A C 1
ATOM 665 O O . GLN A 1 83 ? -4.175 4.446 -4.609 1.00 92.00 83 GLN A O 1
ATOM 670 N N . ALA A 1 84 ? -5.175 6.324 -5.314 1.00 92.31 84 ALA A N 1
ATOM 671 C CA . ALA A 1 84 ? -5.215 5.920 -6.717 1.00 92.31 84 ALA A CA 1
ATOM 672 C C . ALA A 1 84 ? -3.812 5.744 -7.321 1.00 92.31 84 ALA A C 1
ATOM 674 O O . ALA A 1 84 ? -3.614 4.861 -8.159 1.00 92.31 84 ALA A O 1
ATOM 675 N N . ALA A 1 85 ? -2.842 6.562 -6.904 1.00 92.00 85 ALA A N 1
ATOM 676 C CA . ALA A 1 85 ? -1.440 6.422 -7.285 1.00 92.00 85 ALA A CA 1
ATOM 677 C C . ALA A 1 85 ? -0.846 5.114 -6.744 1.00 92.00 85 ALA A C 1
ATOM 679 O O . ALA A 1 85 ? -0.382 4.289 -7.527 1.00 92.00 85 ALA A O 1
ATOM 680 N N . MET A 1 86 ? -0.957 4.863 -5.434 1.00 93.25 86 MET A N 1
ATOM 681 C CA . MET A 1 86 ? -0.446 3.642 -4.800 1.00 93.25 86 MET A CA 1
ATOM 682 C C . MET A 1 86 ? -1.052 2.374 -5.408 1.00 93.25 86 MET A C 1
ATOM 684 O O . MET A 1 86 ? -0.339 1.399 -5.623 1.00 93.25 86 MET A O 1
ATOM 688 N N . LYS A 1 87 ? -2.347 2.379 -5.746 1.00 93.38 87 LYS A N 1
ATOM 689 C CA . LYS A 1 87 ? -2.986 1.237 -6.418 1.00 93.38 87 LYS A CA 1
ATOM 690 C C . LYS A 1 87 ? -2.437 0.982 -7.812 1.00 93.38 87 LYS A C 1
ATOM 692 O O . LYS A 1 87 ? -2.192 -0.166 -8.163 1.00 93.38 87 LYS A O 1
ATOM 697 N N . ARG A 1 88 ? -2.282 2.035 -8.620 1.00 91.69 88 ARG A N 1
ATOM 698 C CA . ARG A 1 88 ? -1.764 1.899 -9.987 1.00 91.69 88 ARG A CA 1
ATOM 699 C C . ARG A 1 88 ? -0.323 1.413 -9.977 1.00 91.69 88 ARG A C 1
ATOM 701 O O . ARG A 1 88 ? -0.010 0.495 -10.721 1.00 91.69 88 ARG A O 1
ATOM 708 N N . LEU A 1 89 ? 0.495 1.950 -9.073 1.00 90.88 89 LEU A N 1
ATOM 709 C CA . LEU A 1 89 ? 1.852 1.464 -8.848 1.00 90.88 89 LEU A CA 1
ATOM 710 C C . LEU A 1 89 ? 1.854 0.012 -8.369 1.00 90.88 89 LEU A C 1
ATOM 712 O O . LEU A 1 89 ? 2.619 -0.785 -8.884 1.00 90.88 89 LEU A O 1
ATOM 716 N N . TRP A 1 90 ? 0.969 -0.382 -7.450 1.00 93.56 90 TRP A N 1
ATOM 717 C CA . TRP A 1 90 ? 0.917 -1.778 -7.006 1.00 93.56 90 TRP A CA 1
ATOM 718 C C . TRP A 1 90 ? 0.572 -2.750 -8.136 1.00 93.56 90 TRP A C 1
ATOM 720 O O . TRP A 1 90 ? 1.096 -3.857 -8.165 1.00 93.56 90 TRP A O 1
ATOM 730 N N . LEU A 1 91 ? -0.288 -2.353 -9.071 1.00 90.81 91 LEU A N 1
ATOM 731 C CA . LEU A 1 91 ? -0.661 -3.181 -10.220 1.00 90.81 91 LEU A CA 1
ATOM 732 C C . LEU A 1 91 ? 0.388 -3.178 -11.343 1.00 90.81 91 LEU A C 1
ATOM 734 O O . LEU A 1 91 ? 0.259 -3.963 -12.283 1.00 90.81 91 LEU A O 1
ATOM 738 N N . ASP A 1 92 ? 1.405 -2.321 -11.258 1.00 88.81 92 ASP A N 1
ATOM 739 C CA . ASP A 1 92 ? 2.458 -2.237 -12.258 1.00 88.81 92 ASP A CA 1
ATOM 740 C C . ASP A 1 92 ? 3.294 -3.538 -12.296 1.00 88.81 92 ASP A C 1
ATOM 742 O O . ASP A 1 92 ? 3.748 -4.022 -11.250 1.00 88.81 92 ASP A O 1
ATOM 746 N N . PRO A 1 93 ? 3.520 -4.135 -13.483 1.00 86.88 93 PRO A N 1
ATOM 747 C CA . PRO A 1 93 ? 4.292 -5.368 -13.604 1.00 86.88 93 PRO A CA 1
ATOM 748 C C . PRO A 1 93 ? 5.732 -5.256 -13.094 1.00 86.88 93 PRO A C 1
ATOM 750 O O . PRO A 1 93 ? 6.249 -6.228 -12.540 1.00 86.88 93 PRO A O 1
ATOM 753 N N . GLY A 1 94 ? 6.375 -4.099 -13.263 1.00 85.19 94 GLY A N 1
ATOM 754 C CA . GLY A 1 94 ? 7.732 -3.851 -12.788 1.00 85.19 94 GLY A CA 1
ATOM 755 C C . GLY A 1 94 ? 7.786 -3.759 -11.263 1.00 85.19 94 GLY A C 1
ATOM 756 O O . GLY A 1 94 ? 8.619 -4.411 -10.627 1.00 85.19 94 GLY A O 1
ATOM 757 N N . VAL A 1 95 ? 6.819 -3.073 -10.650 1.00 88.25 95 VAL A N 1
ATOM 758 C CA . VAL A 1 95 ? 6.646 -3.037 -9.186 1.00 88.25 95 VAL A CA 1
ATOM 759 C C . VAL A 1 95 ? 6.381 -4.437 -8.628 1.00 88.25 95 VAL A C 1
ATOM 761 O O . VAL A 1 95 ? 7.026 -4.848 -7.660 1.00 88.25 95 VAL A O 1
ATOM 764 N N . GLN A 1 96 ? 5.499 -5.218 -9.260 1.00 90.94 96 GLN A N 1
ATOM 765 C CA . GLN A 1 96 ? 5.247 -6.613 -8.879 1.00 90.94 96 GLN A CA 1
ATOM 766 C C . GLN A 1 96 ? 6.492 -7.498 -9.042 1.00 90.94 96 GLN A C 1
ATOM 768 O O . GLN A 1 96 ? 6.734 -8.388 -8.223 1.00 90.94 96 GLN A O 1
ATOM 773 N N . TYR A 1 97 ? 7.302 -7.265 -10.076 1.00 86.69 97 TYR A N 1
ATOM 774 C CA . TYR A 1 97 ? 8.568 -7.967 -10.277 1.00 86.69 97 TYR A CA 1
ATOM 775 C C . TYR A 1 97 ? 9.576 -7.648 -9.163 1.00 86.69 97 TYR A C 1
ATOM 777 O O . TYR A 1 97 ? 10.147 -8.570 -8.578 1.00 86.69 97 TYR A O 1
ATOM 785 N N . CYS A 1 98 ? 9.736 -6.373 -8.800 1.00 86.00 98 CYS A N 1
ATOM 786 C CA . CYS A 1 98 ? 10.565 -5.963 -7.664 1.00 86.00 98 CYS A CA 1
ATOM 787 C C . CYS A 1 98 ? 10.066 -6.552 -6.346 1.00 86.00 98 CYS A C 1
ATOM 789 O O . CYS A 1 98 ? 10.863 -7.045 -5.548 1.00 86.00 98 CYS A O 1
ATOM 791 N N . PHE A 1 99 ? 8.749 -6.570 -6.134 1.00 88.31 99 PHE A N 1
ATOM 792 C CA . PHE A 1 99 ? 8.164 -7.175 -4.946 1.00 88.31 99 PHE A CA 1
ATOM 793 C C . PHE A 1 99 ? 8.458 -8.681 -4.850 1.00 88.31 99 PHE A C 1
ATOM 795 O O . PHE A 1 99 ? 8.767 -9.172 -3.773 1.00 88.31 99 PHE A O 1
ATOM 802 N N . LYS A 1 100 ? 8.448 -9.438 -5.955 1.00 88.69 100 LYS A N 1
ATOM 803 C CA . LYS A 1 100 ? 8.810 -10.874 -5.926 1.00 88.69 100 LYS A CA 1
ATOM 804 C C . LYS A 1 100 ? 10.244 -11.132 -5.469 1.00 88.69 100 LYS A C 1
ATOM 806 O O . LYS A 1 100 ? 10.534 -12.210 -4.960 1.00 88.69 100 LYS A O 1
ATOM 811 N N . ARG A 1 101 ? 11.125 -10.150 -5.647 1.00 84.56 101 ARG A N 1
ATOM 812 C CA . ARG A 1 101 ? 12.523 -10.198 -5.213 1.00 84.56 101 ARG A CA 1
ATOM 813 C C . ARG A 1 101 ? 12.730 -9.574 -3.837 1.00 84.56 101 ARG A C 1
ATOM 815 O O . ARG A 1 101 ? 13.862 -9.421 -3.399 1.00 84.56 101 ARG A O 1
ATOM 822 N N . SER A 1 102 ?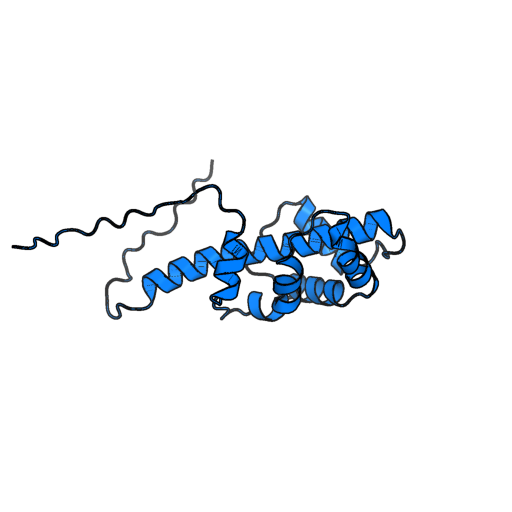 11.655 -9.238 -3.120 1.00 81.38 102 SER A N 1
ATOM 823 C CA . SER A 1 102 ? 11.724 -8.505 -1.855 1.00 81.38 102 SER A CA 1
ATOM 824 C C . SER A 1 102 ? 12.544 -9.192 -0.759 1.00 81.38 102 SER A C 1
ATOM 826 O O . SER A 1 102 ? 13.013 -8.518 0.161 1.00 81.38 102 SER A O 1
ATOM 828 N N . SER A 1 103 ? 12.754 -10.509 -0.868 1.00 81.12 103 SER A N 1
ATOM 829 C CA . SER A 1 103 ? 13.663 -11.284 -0.016 1.00 81.12 103 SER A CA 1
ATOM 830 C C . SER A 1 103 ? 15.115 -10.802 -0.079 1.00 81.12 103 SER A C 1
ATOM 832 O O . SER A 1 103 ? 15.854 -10.981 0.882 1.00 81.12 103 SER A O 1
ATOM 834 N N . GLU A 1 104 ? 15.527 -10.171 -1.179 1.00 82.56 104 GLU A N 1
ATOM 835 C CA . GLU A 1 104 ? 16.866 -9.596 -1.348 1.00 82.56 104 GLU A CA 1
ATOM 836 C C . GLU A 1 104 ? 17.055 -8.290 -0.545 1.00 82.56 104 GLU A C 1
ATOM 838 O O . GLU A 1 104 ? 18.190 -7.899 -0.284 1.00 82.56 104 GLU A O 1
ATOM 843 N N . TYR A 1 105 ? 15.969 -7.622 -0.120 1.00 75.38 105 TYR A N 1
ATOM 844 C CA . TYR A 1 105 ? 16.008 -6.256 0.442 1.00 75.38 105 TYR A CA 1
ATOM 845 C C . TYR A 1 105 ? 15.290 -6.109 1.797 1.00 75.38 105 TYR A C 1
ATOM 847 O O . TYR A 1 105 ? 14.989 -4.996 2.222 1.00 75.38 105 TYR A O 1
ATOM 855 N N . GLN A 1 106 ? 15.012 -7.221 2.488 1.00 77.00 106 GLN A N 1
ATOM 856 C CA . GLN A 1 106 ? 14.387 -7.248 3.823 1.00 77.00 106 GLN A CA 1
ATOM 857 C C . GLN A 1 106 ? 13.040 -6.502 3.915 1.00 77.00 106 GLN A C 1
ATOM 859 O O . GLN A 1 106 ? 12.735 -5.859 4.925 1.00 77.00 106 GLN A O 1
ATOM 864 N N . LEU A 1 107 ? 12.202 -6.588 2.878 1.00 81.88 107 LEU A N 1
ATOM 865 C CA . LEU A 1 107 ? 10.827 -6.102 2.990 1.00 81.88 107 LEU A CA 1
ATOM 866 C C . LEU A 1 107 ? 10.042 -6.984 3.968 1.00 81.88 107 LEU A C 1
ATOM 868 O O . LEU A 1 107 ? 10.194 -8.203 3.977 1.00 81.88 107 LEU A O 1
ATOM 872 N N . ASN A 1 108 ? 9.186 -6.372 4.782 1.00 81.81 108 ASN A N 1
ATOM 873 C CA . ASN A 1 108 ? 8.391 -7.106 5.759 1.00 81.81 108 ASN A CA 1
ATOM 874 C C . ASN A 1 108 ? 7.359 -8.027 5.078 1.00 81.81 108 ASN A C 1
ATOM 876 O O . ASN A 1 108 ? 6.674 -7.599 4.151 1.00 81.81 108 ASN A O 1
ATOM 880 N N . ASP A 1 109 ? 7.161 -9.238 5.606 1.00 80.44 109 ASP A N 1
ATOM 881 C CA . ASP A 1 109 ? 6.180 -10.215 5.096 1.00 80.44 109 ASP A CA 1
ATO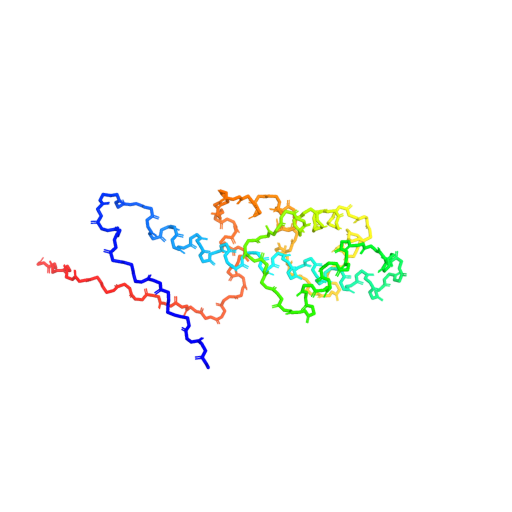M 882 C C . ASP A 1 109 ? 4.733 -9.687 5.078 1.00 80.44 109 ASP A C 1
ATOM 884 O O . ASP A 1 109 ? 3.884 -10.148 4.308 1.00 80.44 109 ASP A O 1
ATOM 888 N N . SER A 1 110 ? 4.419 -8.700 5.922 1.00 86.19 110 SER A N 1
ATOM 889 C CA . SER A 1 110 ? 3.110 -8.046 5.941 1.00 86.19 110 SER A CA 1
ATOM 890 C C . SER A 1 110 ? 2.896 -7.050 4.799 1.00 86.19 110 SER A C 1
ATOM 892 O O . SER A 1 110 ? 1.748 -6.684 4.550 1.00 86.19 110 SER A O 1
ATOM 894 N N . ALA A 1 111 ? 3.943 -6.670 4.056 1.00 87.50 111 ALA A N 1
ATOM 895 C CA . ALA A 1 111 ? 3.847 -5.690 2.977 1.00 87.50 111 ALA A CA 1
ATOM 896 C C . ALA A 1 111 ? 2.804 -6.093 1.933 1.00 87.50 111 ALA A C 1
ATOM 898 O O . ALA A 1 111 ? 1.918 -5.299 1.630 1.00 87.50 111 ALA A O 1
ATOM 899 N N . LYS A 1 112 ? 2.823 -7.352 1.467 1.00 91.19 112 LYS A N 1
ATOM 900 C CA . LYS A 1 112 ? 1.832 -7.832 0.490 1.00 91.19 112 LYS A CA 1
ATOM 901 C C . LYS A 1 112 ? 0.402 -7.624 0.980 1.00 91.19 112 LYS A C 1
ATOM 903 O O . LYS A 1 112 ? -0.450 -7.148 0.246 1.00 91.19 112 LYS A O 1
ATOM 908 N N . TYR A 1 113 ? 0.157 -7.979 2.237 1.00 91.19 113 TYR A N 1
ATOM 909 C CA . TYR A 1 113 ? -1.174 -7.947 2.827 1.00 91.19 113 TYR A CA 1
ATOM 910 C C . TYR A 1 113 ? -1.747 -6.526 2.870 1.00 91.19 113 TYR A C 1
ATOM 912 O O . TYR A 1 113 ? -2.912 -6.325 2.528 1.00 91.19 113 TYR A O 1
ATOM 920 N N . TYR A 1 114 ? -0.931 -5.537 3.240 1.00 90.44 114 TYR A N 1
ATOM 921 C CA . TYR A 1 114 ? -1.375 -4.146 3.279 1.00 90.44 114 TYR A CA 1
ATOM 922 C C . TYR A 1 114 ? -1.476 -3.516 1.889 1.00 90.44 114 TYR A C 1
ATOM 924 O O . TYR A 1 114 ? -2.447 -2.811 1.622 1.00 90.44 114 TYR A O 1
ATOM 932 N N . LEU A 1 115 ? -0.538 -3.818 0.985 1.00 92.50 115 LEU A N 1
ATOM 933 C CA . LEU A 1 115 ? -0.564 -3.308 -0.389 1.00 92.50 115 LEU A CA 1
ATOM 934 C C . LEU A 1 115 ? -1.735 -3.888 -1.204 1.00 92.50 115 LEU A C 1
ATOM 936 O O . LEU A 1 115 ? -2.387 -3.160 -1.948 1.00 92.50 115 LEU A O 1
ATOM 940 N N . ASP A 1 116 ? -2.100 -5.154 -0.988 1.00 94.50 116 ASP A N 1
ATOM 941 C CA . ASP A 1 116 ? -3.327 -5.740 -1.550 1.00 94.50 116 ASP A CA 1
ATOM 942 C C . ASP A 1 116 ? -4.603 -5.115 -0.954 1.00 94.50 116 ASP A C 1
ATOM 944 O O . ASP A 1 116 ? -5.670 -5.162 -1.564 1.00 94.50 116 ASP A O 1
ATOM 948 N N . SER A 1 117 ? -4.504 -4.525 0.241 1.00 93.50 117 SER A N 1
ATOM 949 C CA . SER A 1 117 ? -5.636 -3.997 1.010 1.00 93.50 117 SER A CA 1
ATOM 950 C C . SER A 1 117 ? -5.762 -2.472 0.960 1.00 93.50 117 SER A C 1
ATOM 952 O O . SER A 1 117 ? -6.515 -1.919 1.764 1.00 93.50 117 SER A O 1
ATOM 954 N N . ILE A 1 118 ? -5.072 -1.783 0.039 1.00 93.00 118 ILE A N 1
ATOM 955 C CA . ILE A 1 118 ? -5.057 -0.307 -0.042 1.00 93.00 118 ILE A CA 1
ATOM 956 C C . ILE A 1 118 ? -6.475 0.280 -0.065 1.00 93.00 118 ILE A C 1
ATOM 958 O O . ILE A 1 118 ? -6.747 1.224 0.668 1.00 93.00 118 ILE A O 1
ATOM 962 N N . ASP A 1 119 ? -7.398 -0.296 -0.844 1.00 92.38 119 ASP A N 1
ATOM 963 C CA . ASP A 1 119 ? -8.790 0.179 -0.903 1.00 92.38 119 ASP A CA 1
ATOM 964 C C . ASP A 1 119 ? -9.513 0.083 0.432 1.00 92.38 119 ASP A C 1
ATOM 966 O O . ASP A 1 119 ? -10.229 0.999 0.824 1.00 92.38 119 ASP A O 1
ATOM 970 N N . ARG A 1 120 ? -9.323 -1.039 1.128 1.00 92.81 120 ARG A N 1
ATOM 971 C CA . ARG A 1 120 ? -9.957 -1.281 2.418 1.00 92.81 120 ARG A CA 1
ATOM 972 C C . ARG A 1 120 ? -9.401 -0.326 3.470 1.00 92.81 120 ARG A C 1
ATOM 974 O O . ARG A 1 120 ? -10.181 0.201 4.247 1.00 92.81 120 ARG A O 1
ATOM 981 N N . ILE A 1 121 ? -8.082 -0.113 3.482 1.00 88.19 121 ILE A N 1
ATOM 982 C CA . ILE A 1 121 ? -7.393 0.767 4.441 1.00 88.19 121 ILE A CA 1
ATOM 983 C C . ILE A 1 121 ? -7.756 2.236 4.193 1.00 88.19 121 ILE A C 1
ATOM 985 O O . ILE A 1 121 ? -7.921 2.984 5.145 1.00 88.19 121 ILE A O 1
ATOM 989 N N . ALA A 1 122 ? -7.919 2.638 2.930 1.00 88.06 122 ALA A N 1
ATOM 990 C CA . ALA A 1 122 ? -8.297 3.997 2.548 1.00 88.06 122 ALA A CA 1
ATOM 991 C C . ALA A 1 122 ? -9.804 4.298 2.674 1.00 88.06 122 ALA A C 1
ATOM 993 O O . ALA A 1 122 ? -10.220 5.439 2.458 1.00 88.06 122 ALA A O 1
ATOM 994 N N . ASP A 1 123 ? -10.646 3.305 2.991 1.00 87.12 123 ASP A N 1
ATOM 995 C CA . ASP A 1 123 ? -12.077 3.537 3.189 1.00 87.12 123 ASP A CA 1
ATOM 996 C C . ASP A 1 123 ? -12.296 4.438 4.416 1.00 87.12 123 ASP A C 1
ATOM 998 O O . ASP A 1 123 ? -11.774 4.201 5.502 1.00 87.12 123 ASP A O 1
ATOM 1002 N N . LYS A 1 124 ? -13.132 5.470 4.275 1.00 80.81 124 LYS A N 1
ATOM 1003 C CA . LYS A 1 124 ? -13.449 6.401 5.375 1.00 80.81 124 LYS A CA 1
ATOM 1004 C C . LYS A 1 124 ? -14.113 5.722 6.577 1.00 80.81 124 LYS A C 1
ATOM 1006 O O . LYS A 1 124 ? -14.138 6.286 7.666 1.00 80.81 124 LYS A O 1
ATOM 1011 N N . ARG A 1 125 ? -14.705 4.546 6.368 1.00 81.25 125 ARG A N 1
ATOM 1012 C CA . ARG A 1 125 ? -15.336 3.690 7.379 1.00 81.25 125 ARG A CA 1
ATOM 1013 C C . ARG A 1 125 ? -14.472 2.469 7.689 1.00 81.25 125 ARG A C 1
ATOM 1015 O O . ARG A 1 125 ? -14.995 1.472 8.185 1.00 81.25 125 ARG A O 1
ATOM 1022 N N . TYR A 1 126 ? -13.181 2.518 7.366 1.00 82.19 126 TYR A N 1
ATOM 1023 C CA . TYR A 1 126 ? -12.261 1.434 7.648 1.00 82.19 126 TYR A CA 1
ATOM 1024 C C . TYR A 1 126 ? -12.246 1.113 9.143 1.00 82.19 126 TYR A C 1
ATOM 1026 O O . TYR A 1 126 ? -12.054 1.978 9.998 1.00 82.19 126 TYR A O 1
ATOM 1034 N N . ILE A 1 127 ? -12.448 -0.167 9.438 1.00 79.81 127 ILE A N 1
ATOM 1035 C CA . ILE A 1 127 ? -12.320 -0.730 10.772 1.00 79.81 127 ILE A CA 1
ATOM 1036 C C . ILE A 1 127 ? -11.205 -1.775 10.699 1.00 79.81 127 ILE A C 1
ATOM 1038 O O . ILE A 1 127 ? -11.361 -2.756 9.962 1.00 79.81 127 ILE A O 1
ATOM 1042 N N . PRO A 1 128 ? -10.100 -1.596 11.448 1.00 82.38 128 PRO A N 1
ATOM 1043 C CA . PRO A 1 128 ? -9.037 -2.583 11.510 1.00 82.38 128 PRO A CA 1
ATOM 1044 C C . PRO A 1 128 ? -9.561 -3.957 11.916 1.00 82.38 128 PRO A C 1
ATOM 1046 O O . PRO A 1 128 ? -10.231 -4.115 12.939 1.00 82.38 128 PRO A O 1
ATOM 1049 N N . SER A 1 129 ? -9.234 -4.955 11.105 1.00 83.38 129 SER A N 1
ATOM 1050 C CA . SER A 1 129 ? -9.476 -6.358 11.418 1.00 83.38 129 SER A CA 1
ATOM 1051 C C . SER A 1 129 ? -8.470 -6.861 12.455 1.00 83.38 129 SER A C 1
ATOM 1053 O O . SER A 1 129 ? -7.386 -6.298 12.625 1.00 83.38 129 SER A O 1
ATOM 1055 N N . GLU A 1 130 ? -8.777 -7.979 13.112 1.00 78.81 130 GLU A N 1
ATOM 1056 C CA . GLU A 1 130 ? -7.820 -8.643 14.009 1.00 78.81 130 GLU A CA 1
ATOM 1057 C C . GLU A 1 130 ? -6.493 -8.949 13.302 1.00 78.81 130 GLU A C 1
ATOM 1059 O O . GLU A 1 130 ? -5.418 -8.790 13.878 1.00 78.81 130 GLU A O 1
ATOM 1064 N N . GLN A 1 131 ? -6.555 -9.305 12.018 1.00 80.69 131 GLN A N 1
ATOM 1065 C CA . GLN A 1 131 ? -5.378 -9.589 11.210 1.00 80.69 131 GLN A CA 1
ATOM 1066 C C . GLN A 1 131 ? -4.492 -8.353 10.992 1.00 80.69 131 GLN A C 1
ATOM 1068 O O . GLN A 1 131 ? -3.265 -8.496 10.980 1.00 80.69 131 GLN A O 1
ATOM 1073 N N . ASP A 1 132 ? -5.094 -7.165 10.862 1.00 83.38 132 ASP A N 1
ATOM 1074 C CA . ASP A 1 132 ? -4.376 -5.886 10.785 1.00 83.38 132 ASP A CA 1
ATOM 1075 C C . ASP A 1 132 ? -3.650 -5.607 12.102 1.00 83.38 132 ASP A C 1
ATOM 1077 O O . ASP A 1 132 ? -2.459 -5.301 12.121 1.00 83.38 132 ASP A O 1
ATOM 1081 N N . ILE A 1 133 ? -4.338 -5.811 13.226 1.00 78.38 133 ILE A N 1
ATOM 1082 C CA . ILE A 1 133 ? -3.772 -5.609 14.565 1.00 78.38 133 ILE A CA 1
ATOM 1083 C C . ILE A 1 133 ? -2.584 -6.551 14.799 1.00 78.38 133 ILE A C 1
ATOM 1085 O O . ILE A 1 133 ? -1.527 -6.115 15.258 1.00 78.38 133 ILE A O 1
ATOM 1089 N N . LEU A 1 134 ? -2.729 -7.834 14.459 1.00 76.88 134 LEU A N 1
ATOM 1090 C CA . LEU A 1 134 ? -1.675 -8.835 14.633 1.00 76.88 134 LEU A CA 1
ATOM 1091 C C . LEU A 1 134 ? -0.446 -8.536 13.768 1.00 76.88 134 LEU A C 1
ATOM 1093 O O . LEU A 1 134 ? 0.680 -8.639 14.251 1.00 76.88 134 LEU A O 1
ATOM 1097 N N . ARG A 1 135 ? -0.645 -8.124 12.510 1.00 77.75 135 ARG A N 1
ATOM 1098 C CA . ARG A 1 135 ? 0.458 -7.812 11.585 1.00 77.75 135 ARG A CA 1
ATOM 1099 C C . ARG A 1 135 ? 1.147 -6.487 11.905 1.00 77.75 135 ARG A C 1
ATOM 1101 O O . ARG A 1 135 ? 2.335 -6.356 11.632 1.00 77.75 135 ARG A O 1
ATOM 1108 N N . THR A 1 136 ? 0.448 -5.539 12.530 1.00 69.94 136 THR A N 1
ATOM 1109 C CA . THR A 1 136 ? 1.032 -4.261 12.985 1.00 69.94 136 THR A CA 1
ATOM 1110 C C . THR A 1 136 ? 1.963 -4.453 14.191 1.00 69.94 136 THR A C 1
ATOM 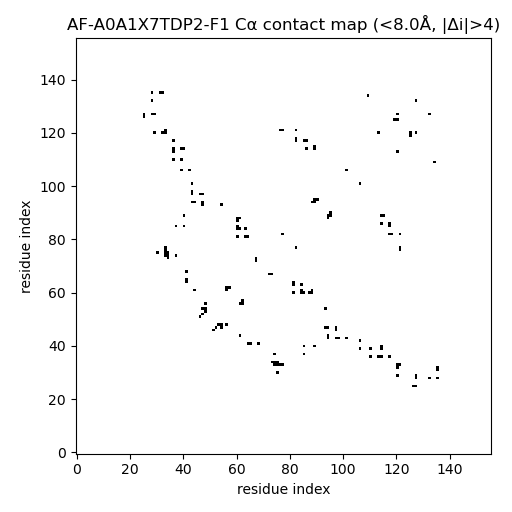1112 O O . THR A 1 136 ? 2.940 -3.730 14.354 1.00 69.94 136 THR A O 1
ATOM 1115 N N . ARG A 1 137 ? 1.718 -5.475 15.022 1.00 59.84 137 ARG A N 1
ATOM 1116 C CA . ARG A 1 137 ? 2.482 -5.756 16.253 1.00 59.84 137 ARG A CA 1
ATOM 1117 C C . ARG A 1 137 ? 3.832 -6.454 16.045 1.00 59.84 137 ARG A C 1
ATOM 1119 O O . ARG A 1 137 ? 4.526 -6.725 17.021 1.00 59.84 137 ARG A O 1
ATOM 1126 N N . VAL A 1 138 ? 4.244 -6.728 14.804 1.00 52.03 138 VAL A N 1
ATOM 1127 C CA . VAL A 1 138 ? 5.460 -7.520 14.524 1.00 52.03 138 VAL A CA 1
ATOM 1128 C C . VAL A 1 138 ? 6.772 -6.774 14.844 1.00 52.03 138 VAL A C 1
ATOM 1130 O O . VAL A 1 138 ? 7.810 -7.417 14.962 1.00 52.03 138 VAL A O 1
ATOM 1133 N N . LYS A 1 139 ? 6.755 -5.467 15.142 1.00 39.81 139 LYS A N 1
ATOM 1134 C CA . LYS A 1 139 ? 7.807 -4.821 15.957 1.00 39.81 139 LYS A CA 1
ATOM 1135 C C . LYS A 1 139 ? 7.229 -3.713 16.841 1.00 39.81 139 LYS A C 1
ATOM 1137 O O . LYS A 1 139 ? 7.299 -2.541 16.500 1.00 39.81 139 LYS A O 1
ATOM 1142 N N . SER A 1 140 ? 6.734 -4.082 18.018 1.00 39.81 140 SER A N 1
ATOM 1143 C CA . SER A 1 140 ? 6.708 -3.181 19.176 1.00 39.81 140 SER A CA 1
ATOM 1144 C C . SER A 1 140 ? 7.599 -3.765 20.272 1.00 39.81 140 SER A C 1
ATOM 1146 O O . SER A 1 140 ? 7.122 -4.399 21.213 1.00 39.81 140 SER A O 1
ATOM 1148 N N . THR A 1 141 ? 8.917 -3.585 20.156 1.00 39.41 141 THR A N 1
ATOM 1149 C CA . THR A 1 141 ? 9.784 -3.581 21.343 1.00 39.41 141 THR A CA 1
ATOM 1150 C C . THR A 1 141 ? 9.450 -2.311 22.120 1.00 39.41 141 THR A C 1
ATOM 1152 O O . THR A 1 141 ? 10.026 -1.257 21.873 1.00 39.41 141 THR A O 1
ATOM 1155 N N . GLY A 1 142 ? 8.434 -2.391 22.972 1.00 34.91 142 GLY A N 1
ATOM 1156 C CA . GLY A 1 142 ? 7.917 -1.252 23.721 1.00 34.91 142 GLY A CA 1
ATOM 1157 C C . GLY A 1 142 ? 6.427 -1.414 23.947 1.00 34.91 142 GLY A C 1
ATOM 1158 O O . GLY A 1 142 ? 5.613 -0.906 23.181 1.00 34.91 142 GLY A O 1
ATOM 1159 N N . ILE A 1 143 ? 6.072 -2.173 24.978 1.00 39.38 143 ILE A N 1
ATOM 1160 C CA . ILE A 1 143 ? 4.722 -2.160 25.528 1.00 39.38 143 ILE A CA 1
ATOM 1161 C C . ILE A 1 143 ? 4.492 -0.734 26.043 1.00 39.38 143 ILE A C 1
ATOM 1163 O O . ILE A 1 143 ? 5.171 -0.301 26.969 1.00 39.38 143 ILE A O 1
ATOM 1167 N N . VAL A 1 144 ? 3.568 0.006 25.432 1.00 42.47 144 VAL A N 1
ATOM 1168 C CA . VAL A 1 144 ? 2.989 1.191 26.072 1.00 42.47 144 VAL A CA 1
ATOM 1169 C C . VAL A 1 144 ? 1.811 0.688 26.895 1.00 42.47 144 VAL A C 1
ATOM 1171 O O . VAL A 1 144 ? 0.728 0.428 26.366 1.00 42.47 144 VAL A O 1
ATOM 1174 N N . GLU A 1 145 ? 2.059 0.462 28.183 1.00 36.19 145 GLU A N 1
ATOM 1175 C CA . GLU A 1 145 ? 1.016 0.214 29.173 1.00 36.19 145 GLU A CA 1
ATOM 1176 C C . GLU A 1 145 ? 0.237 1.514 29.391 1.00 36.19 145 GLU A C 1
ATOM 1178 O O . GLU A 1 145 ? 0.787 2.528 29.811 1.00 36.19 145 GLU A O 1
ATOM 1183 N N . TYR A 1 146 ? -1.056 1.489 29.074 1.00 43.44 146 TYR A N 1
ATOM 1184 C CA . TYR A 1 146 ? -1.995 2.488 29.568 1.00 43.44 146 TYR A CA 1
ATOM 1185 C C . TYR A 1 146 ? -2.621 1.924 30.841 1.00 43.44 146 TYR A C 1
ATOM 1187 O O . TYR A 1 146 ? -3.493 1.052 30.770 1.00 43.44 146 TYR A O 1
ATOM 1195 N N . GLU A 1 147 ? -2.161 2.401 31.998 1.00 33.66 147 GLU A N 1
ATOM 1196 C CA . GLU A 1 147 ? -2.840 2.173 33.270 1.00 33.66 147 GLU A CA 1
ATOM 1197 C C . GLU A 1 147 ? -4.196 2.883 33.231 1.00 33.66 147 GLU A C 1
ATOM 1199 O O . GLU A 1 147 ? -4.296 4.110 33.227 1.00 33.66 147 GLU A O 1
ATOM 1204 N N . PHE A 1 148 ? -5.265 2.093 33.169 1.00 38.06 148 PHE A N 1
ATOM 1205 C CA . PHE A 1 148 ? -6.590 2.584 33.506 1.00 38.06 148 PHE A CA 1
ATOM 1206 C C . PHE A 1 148 ? -6.712 2.504 35.020 1.00 38.06 148 PHE A C 1
ATOM 1208 O O . PHE A 1 148 ? -6.847 1.408 35.566 1.00 38.06 148 PHE A O 1
ATOM 1215 N N . ASP A 1 149 ? -6.663 3.658 35.682 1.00 38.44 149 ASP A N 1
ATOM 1216 C CA . ASP A 1 149 ? -6.937 3.751 37.109 1.00 38.44 149 ASP A CA 1
ATOM 1217 C C . ASP A 1 149 ? -8.412 3.395 37.336 1.00 38.44 149 ASP A C 1
ATOM 1219 O O . ASP A 1 149 ? -9.340 4.184 37.127 1.00 38.44 149 ASP A O 1
ATOM 1223 N N . LYS A 1 150 ? -8.642 2.119 37.642 1.00 38.97 150 LYS A N 1
ATOM 1224 C CA . LYS A 1 150 ? -9.959 1.580 37.947 1.00 38.97 150 LYS A CA 1
ATOM 1225 C C . LYS A 1 150 ? -10.266 2.019 39.372 1.00 38.97 150 LYS A C 1
ATOM 1227 O O . LYS A 1 150 ? -10.002 1.289 40.324 1.00 38.97 150 LYS A O 1
ATOM 1232 N N . GLN A 1 151 ? -10.797 3.231 39.518 1.00 46.03 151 GLN A N 1
ATOM 1233 C CA . GLN A 1 151 ? -11.282 3.711 40.805 1.00 46.03 151 GLN A CA 1
ATOM 1234 C C . GLN A 1 151 ? -12.274 2.698 41.396 1.00 46.03 151 GLN A C 1
ATOM 1236 O O . GLN A 1 151 ? -13.383 2.518 40.900 1.00 46.03 151 GLN A O 1
ATOM 1241 N N . GLY A 1 152 ? -11.821 2.038 42.463 1.00 49.28 152 GLY A N 1
ATOM 1242 C CA . GLY A 1 152 ? -12.630 1.447 43.522 1.00 49.28 152 GLY A CA 1
ATOM 1243 C C . GLY A 1 152 ? -13.518 0.265 43.142 1.00 49.28 152 GLY A C 1
ATOM 1244 O O . GLY A 1 152 ? -14.734 0.410 43.073 1.00 49.28 152 GLY A O 1
ATOM 1245 N N . LEU A 1 153 ? -12.951 -0.944 43.078 1.00 38.50 153 LEU A N 1
ATOM 1246 C CA . LEU A 1 153 ? -13.703 -2.132 43.499 1.00 38.50 153 LEU A CA 1
ATOM 1247 C C . LEU A 1 153 ? -13.132 -2.657 44.817 1.00 38.50 153 LEU A C 1
ATOM 1249 O O . LEU A 1 153 ? -12.143 -3.385 44.847 1.00 38.50 153 LEU A O 1
ATOM 1253 N N . HIS A 1 154 ? -13.790 -2.285 45.915 1.00 36.69 154 HIS A N 1
ATOM 1254 C CA . HIS A 1 154 ? -13.672 -2.999 47.178 1.00 36.69 154 HIS A CA 1
ATOM 1255 C C . HIS A 1 154 ? -14.403 -4.336 47.043 1.00 36.69 154 HIS A C 1
ATOM 1257 O O . HIS A 1 154 ? -15.632 -4.369 46.987 1.00 36.69 154 HIS A O 1
ATOM 1263 N N . PHE A 1 155 ? -13.654 -5.435 47.006 1.00 36.91 155 PHE A N 1
ATOM 1264 C CA . PHE A 1 155 ? -14.209 -6.752 47.296 1.00 36.91 155 PHE A CA 1
ATOM 1265 C C . PHE A 1 155 ? -14.121 -6.983 48.806 1.00 36.91 155 PHE A C 1
ATOM 1267 O O . PHE A 1 155 ? -13.066 -6.773 49.406 1.00 36.91 155 PHE A O 1
ATOM 1274 N N . ARG A 1 156 ? -15.259 -7.335 49.406 1.00 41.22 156 ARG A N 1
ATOM 1275 C CA . ARG A 1 156 ? -15.379 -7.750 50.804 1.00 41.22 156 ARG A CA 1
ATOM 1276 C C . ARG A 1 156 ? -15.207 -9.257 50.910 1.00 41.22 156 ARG A C 1
ATOM 1278 O O . ARG A 1 156 ? -15.671 -9.945 49.974 1.00 41.22 156 ARG A O 1
#

Solvent-accessible surface area (backbone atoms only — not comparable to full-atom values): 9950 Å² total; per-residue (Å²): 135,89,82,85,76,76,84,78,89,78,86,78,89,70,88,78,97,81,52,66,72,54,47,55,52,42,50,59,48,52,69,49,46,41,52,50,43,48,49,49,52,51,51,45,50,53,49,29,50,71,72,62,72,71,54,63,86,78,41,66,50,60,49,51,54,51,51,38,59,77,65,70,54,87,47,75,76,57,48,74,67,56,48,53,30,54,52,54,50,61,72,30,68,64,44,45,52,45,53,75,51,28,85,81,71,75,60,62,88,58,42,62,61,44,63,76,33,46,70,57,69,58,36,95,81,53,70,80,48,73,68,54,56,57,59,66,56,78,77,58,94,64,84,79,80,79,84,74,83,73,82,78,81,85,84,130